Protein AF-A0A6L8AAS9-F1 (afdb_monomer)

Mean predicted aligned error: 6.58 Å

Foldseek 3Di:
DDFFDDPVPPVVLVVVCVVVVNDRGDDDDDQDQDDPPDPVCRVVQVPDPDDPPVSVVSSVLLPDDDPVLVVCVVVVVVVVNVVRSVPSDD

Solvent-accessible surface area (backbone atoms only — not comparable to full-atom values): 5636 Å² total; per-residue (Å²): 89,46,70,37,75,86,62,88,86,39,65,70,52,52,53,50,23,57,76,52,76,67,50,53,81,50,79,44,81,74,75,72,81,80,77,86,86,44,80,88,49,41,68,59,62,76,65,47,92,72,74,57,70,66,58,47,52,53,37,52,66,62,64,64,74,54,66,71,34,51,50,27,48,75,75,63,39,54,71,59,16,40,49,46,62,66,63,76,76,130

Structure (mmCIF, N/CA/C/O backbone):
data_AF-A0A6L8AAS9-F1
#
_entry.id   AF-A0A6L8AAS9-F1
#
loop_
_atom_site.group_PDB
_atom_site.id
_atom_site.type_symbol
_atom_site.label_atom_id
_atom_site.label_alt_id
_atom_site.label_comp_id
_atom_site.label_asym_id
_atom_site.label_entity_id
_atom_site.label_seq_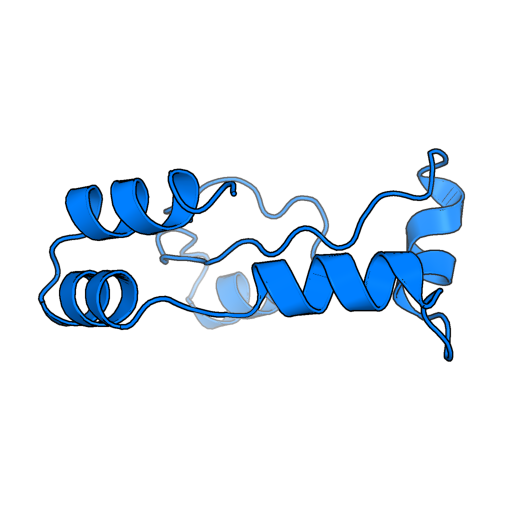id
_atom_site.pdbx_PDB_ins_code
_atom_site.Cartn_x
_atom_site.Cartn_y
_atom_site.Cartn_z
_atom_site.occupancy
_atom_site.B_iso_or_equiv
_atom_site.auth_seq_id
_atom_site.auth_comp_id
_atom_site.auth_asym_id
_atom_site.auth_atom_id
_atom_site.pdbx_PDB_model_num
ATOM 1 N N . MET A 1 1 ? -2.624 4.510 0.529 1.00 81.50 1 MET A N 1
ATOM 2 C CA . MET A 1 1 ? -3.572 3.546 1.157 1.00 81.50 1 MET A CA 1
ATOM 3 C C . MET A 1 1 ? -4.960 3.662 0.522 1.00 81.50 1 MET A C 1
ATOM 5 O O . MET A 1 1 ? -5.297 4.732 0.036 1.00 81.50 1 MET A O 1
ATOM 9 N N . LYS A 1 2 ? -5.774 2.598 0.497 1.00 84.06 2 LYS A N 1
ATOM 10 C CA . LYS A 1 2 ? -7.176 2.653 0.047 1.00 84.06 2 LYS A CA 1
ATOM 11 C C . LYS A 1 2 ? -8.064 1.726 0.882 1.00 84.06 2 LYS A C 1
ATOM 13 O O . LYS A 1 2 ? 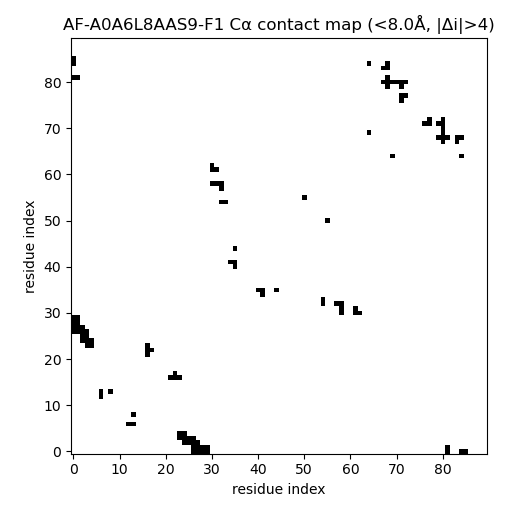-7.640 0.623 1.208 1.00 84.06 2 LYS A O 1
ATOM 18 N N . VAL A 1 3 ? -9.294 2.155 1.158 1.00 85.38 3 VAL A N 1
ATOM 19 C CA . VAL A 1 3 ? -10.374 1.309 1.694 1.00 85.38 3 VAL A CA 1
ATOM 20 C C . VAL A 1 3 ? -11.301 0.939 0.539 1.00 85.38 3 VAL A C 1
ATOM 22 O O . VAL A 1 3 ? -11.664 1.814 -0.254 1.00 85.38 3 VAL A O 1
ATOM 25 N N . GLY A 1 4 ? -11.653 -0.339 0.399 1.00 85.25 4 GLY A N 1
ATOM 26 C CA . GLY A 1 4 ? -12.635 -0.748 -0.605 1.00 85.25 4 GLY A CA 1
ATOM 27 C C . GLY A 1 4 ? -12.209 -0.535 -2.064 1.00 85.25 4 GLY A C 1
ATOM 28 O O . GLY A 1 4 ? -11.044 -0.309 -2.406 1.00 85.25 4 GLY A O 1
ATOM 29 N N . GLY A 1 5 ? -13.176 -0.599 -2.977 1.00 85.38 5 GLY A N 1
ATOM 30 C CA . GLY A 1 5 ? -12.997 -0.309 -4.406 1.00 85.38 5 GLY A CA 1
ATOM 31 C C . GLY A 1 5 ? -12.467 -1.472 -5.254 1.00 85.38 5 GLY A C 1
ATOM 32 O O . GLY A 1 5 ? -12.251 -2.577 -4.767 1.00 85.38 5 GLY A O 1
ATOM 33 N N . GLY A 1 6 ? -12.248 -1.210 -6.547 1.00 84.19 6 GLY A N 1
ATOM 34 C CA . GLY A 1 6 ? -11.943 -2.232 -7.557 1.00 84.19 6 GLY A CA 1
ATOM 35 C C . GLY A 1 6 ? -10.625 -2.995 -7.362 1.00 84.19 6 GLY A C 1
ATOM 36 O O . GLY A 1 6 ? -9.661 -2.482 -6.790 1.00 84.19 6 GLY A O 1
ATOM 37 N N . LEU A 1 7 ? -10.599 -4.228 -7.877 1.00 82.81 7 LEU A N 1
ATOM 38 C CA . LEU A 1 7 ? -9.482 -5.175 -7.740 1.00 82.81 7 LEU A CA 1
ATOM 39 C C . LEU A 1 7 ? -8.398 -4.997 -8.815 1.00 82.81 7 LEU A C 1
ATOM 41 O O . LEU A 1 7 ? -7.300 -5.518 -8.659 1.00 82.81 7 LEU A O 1
ATOM 45 N N . ASN A 1 8 ? -8.686 -4.236 -9.880 1.00 81.94 8 ASN A N 1
ATOM 46 C CA . ASN A 1 8 ? -7.758 -3.900 -10.970 1.00 81.94 8 ASN A CA 1
ATOM 47 C C . ASN A 1 8 ? -7.047 -5.120 -11.599 1.00 81.94 8 ASN A C 1
ATOM 49 O O . ASN A 1 8 ? -5.882 -5.026 -11.968 1.00 81.94 8 ASN A O 1
ATOM 53 N N . GLY A 1 9 ? -7.728 -6.270 -11.683 1.00 82.00 9 GLY A N 1
ATOM 54 C CA . GLY A 1 9 ? -7.173 -7.509 -12.249 1.00 82.00 9 GLY A CA 1
ATOM 55 C C . GLY A 1 9 ? -6.125 -8.212 -11.375 1.00 82.00 9 GLY A C 1
ATOM 56 O O . GLY A 1 9 ? -5.429 -9.108 -11.851 1.00 82.00 9 GLY A O 1
ATOM 57 N N . HIS A 1 10 ? -5.977 -7.818 -10.104 1.00 85.31 10 HIS A N 1
ATOM 58 C CA . HIS A 1 10 ? -5.044 -8.455 -9.179 1.00 85.31 10 HIS A CA 1
ATOM 59 C C . HIS A 1 10 ? -5.631 -9.762 -8.626 1.00 85.31 10 HIS A C 1
ATOM 61 O O . HIS A 1 10 ? -6.433 -9.747 -7.688 1.00 85.31 10 HIS A O 1
ATOM 67 N N . ARG A 1 11 ? -5.174 -10.904 -9.152 1.00 86.12 11 ARG A N 1
ATOM 68 C CA . ARG A 1 11 ? -5.657 -12.246 -8.760 1.00 86.12 11 ARG A CA 1
ATOM 69 C C . ARG A 1 11 ? -5.571 -12.524 -7.256 1.00 86.12 11 ARG A C 1
ATOM 71 O O . ARG A 1 11 ? -6.466 -13.137 -6.687 1.00 86.12 11 ARG A O 1
ATOM 78 N N . GLY A 1 12 ? -4.538 -12.016 -6.580 1.00 87.69 12 GLY A N 1
ATOM 79 C CA . GLY A 1 12 ? -4.429 -12.148 -5.122 1.00 87.69 12 GLY A CA 1
ATOM 80 C C . GLY A 1 12 ? -5.537 -11.406 -4.364 1.00 87.69 12 GLY A C 1
ATOM 81 O O . GLY A 1 12 ? -6.037 -11.906 -3.363 1.00 87.69 12 GLY A O 1
ATOM 82 N N . LEU A 1 13 ? -5.982 -10.244 -4.865 1.00 89.81 13 LEU A N 1
ATOM 83 C CA . LEU A 1 13 ? -7.082 -9.506 -4.236 1.00 89.81 13 LEU A CA 1
ATOM 84 C C . LEU A 1 13 ? -8.420 -10.197 -4.509 1.00 89.81 13 LEU A C 1
ATOM 86 O O . LEU A 1 13 ? -9.274 -10.215 -3.632 1.00 89.81 13 LEU A O 1
ATOM 90 N N . GLU A 1 14 ? -8.591 -10.790 -5.694 1.00 89.69 14 GLU A N 1
ATOM 91 C CA . GLU A 1 14 ? -9.753 -11.631 -6.007 1.00 89.69 14 GLU A CA 1
ATOM 92 C C . GLU A 1 14 ? -9.859 -12.815 -5.043 1.00 89.69 14 GLU A C 1
ATOM 94 O O . GLU A 1 14 ? -10.929 -13.040 -4.482 1.00 89.69 14 GLU A O 1
ATOM 99 N N . SER A 1 15 ? -8.744 -13.500 -4.768 1.00 91.69 15 SER A N 1
ATOM 100 C CA . SER A 1 15 ? -8.705 -14.600 -3.799 1.00 91.69 15 SER A CA 1
ATOM 101 C C . SER A 1 15 ? -9.066 -14.149 -2.381 1.00 91.69 15 SER A C 1
ATOM 103 O O . SER A 1 15 ? -9.812 -14.845 -1.697 1.00 91.69 15 SER A O 1
ATOM 105 N N . ILE A 1 16 ? -8.569 -12.992 -1.933 1.00 91.31 16 ILE A N 1
ATOM 106 C CA . ILE A 1 16 ? -8.891 -12.448 -0.603 1.00 91.31 16 ILE A CA 1
ATOM 107 C C . ILE A 1 16 ? -10.378 -12.101 -0.512 1.00 91.31 16 ILE A C 1
ATOM 109 O O . ILE A 1 16 ? -11.038 -12.482 0.447 1.00 91.31 16 ILE A O 1
ATOM 113 N N . VAL A 1 17 ? -10.932 -11.430 -1.524 1.00 92.19 17 VAL A N 1
ATOM 114 C CA . VAL A 1 17 ? -12.365 -11.095 -1.569 1.00 92.19 17 VAL A CA 1
ATOM 115 C C . VAL A 1 17 ? -13.224 -12.354 -1.524 1.00 92.19 17 VAL A C 1
ATOM 117 O O . VAL A 1 17 ? -14.217 -12.384 -0.803 1.00 92.19 17 VAL A O 1
ATOM 120 N N . GLN A 1 18 ? -12.849 -13.400 -2.265 1.00 92.56 18 GLN A N 1
ATOM 121 C CA . GLN A 1 18 ? -13.550 -14.684 -2.223 1.00 92.56 18 GLN A CA 1
ATOM 122 C C . GLN A 1 18 ? -13.490 -15.315 -0.826 1.00 92.56 18 GLN A C 1
ATOM 124 O O . GLN A 1 18 ? -14.523 -15.736 -0.311 1.00 92.56 18 GLN A O 1
ATOM 129 N N . ALA A 1 19 ? -12.318 -15.314 -0.184 1.00 92.94 19 ALA A N 1
ATOM 130 C CA . ALA A 1 19 ? -12.147 -15.826 1.176 1.00 92.94 19 ALA A CA 1
ATOM 131 C C . ALA A 1 19 ? -12.939 -15.021 2.226 1.00 92.94 19 ALA A C 1
ATOM 133 O O . ALA A 1 19 ? -13.392 -15.580 3.220 1.00 92.94 19 ALA A O 1
ATOM 134 N N . LEU A 1 20 ? -13.154 -13.725 1.986 1.00 91.62 20 LEU A N 1
ATOM 135 C CA . LEU A 1 20 ? -13.946 -12.829 2.835 1.00 91.62 20 LEU A CA 1
ATOM 136 C C . LEU A 1 20 ? -15.441 -12.792 2.457 1.00 91.62 20 LEU A C 1
ATOM 138 O O . LEU A 1 20 ? -16.142 -11.841 2.802 1.00 91.62 20 LEU A O 1
ATOM 142 N N . GLY A 1 21 ? -15.947 -13.787 1.721 1.00 92.56 21 GLY A N 1
ATOM 143 C CA . GLY A 1 21 ? -17.374 -13.893 1.393 1.00 92.56 21 GLY A CA 1
ATOM 144 C C . GLY A 1 21 ? -17.876 -12.821 0.420 1.00 92.56 21 GLY A C 1
ATOM 145 O O . GLY A 1 21 ? -19.036 -12.425 0.470 1.00 92.56 21 GLY A O 1
ATOM 146 N N . GLY A 1 22 ? -17.004 -12.316 -0.453 1.00 88.88 22 GLY A N 1
ATOM 147 C CA . GLY A 1 22 ? -17.321 -11.244 -1.397 1.00 88.88 22 GLY A CA 1
ATOM 148 C C . GLY A 1 22 ? -17.118 -9.834 -0.837 1.00 88.88 22 GLY A C 1
ATOM 149 O O . GLY A 1 22 ? -17.296 -8.864 -1.579 1.00 88.88 22 GLY A O 1
ATOM 150 N N . ASN A 1 23 ? -16.708 -9.702 0.429 1.00 89.56 23 ASN A N 1
ATOM 151 C CA . ASN A 1 23 ? -16.453 -8.408 1.047 1.00 89.56 23 ASN A CA 1
ATOM 152 C C . ASN A 1 23 ? -15.184 -7.754 0.466 1.00 89.56 23 ASN A C 1
ATOM 154 O O . ASN A 1 23 ? -14.104 -8.347 0.431 1.00 89.56 23 ASN A O 1
ATOM 158 N N . LYS A 1 24 ? -15.325 -6.509 0.000 1.00 89.88 24 LYS A N 1
ATOM 159 C CA . LYS A 1 24 ? -14.235 -5.693 -0.554 1.00 89.88 24 LYS A CA 1
ATOM 160 C C . LYS A 1 24 ? -13.790 -4.582 0.392 1.00 89.88 24 LYS A C 1
ATOM 162 O O . LYS A 1 24 ? -12.780 -3.943 0.107 1.00 89.88 24 LYS A O 1
ATOM 167 N N . ASP A 1 25 ? -14.497 -4.369 1.496 1.00 88.94 25 ASP A N 1
ATOM 168 C CA . ASP A 1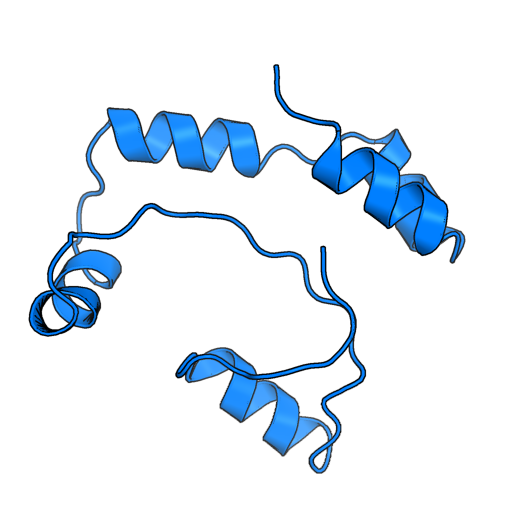 25 ? -14.359 -3.247 2.427 1.00 88.94 25 ASP A CA 1
ATOM 169 C C . ASP A 1 25 ? -13.229 -3.461 3.439 1.00 88.94 25 ASP A C 1
ATOM 171 O O . ASP A 1 25 ? -13.341 -3.154 4.621 1.00 88.94 25 ASP A O 1
ATOM 175 N N . PHE A 1 26 ? -12.102 -3.984 2.961 1.00 88.25 26 PHE A N 1
ATOM 176 C CA . PHE A 1 26 ? -10.870 -4.065 3.728 1.00 88.25 26 PHE A CA 1
ATOM 177 C C . PHE A 1 26 ? -9.907 -2.943 3.331 1.00 88.25 26 PHE A C 1
ATOM 179 O O 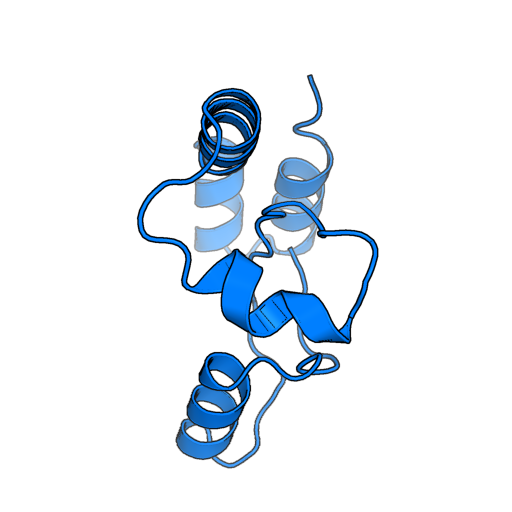. PHE A 1 26 ? -9.931 -2.403 2.214 1.00 88.25 26 PHE A O 1
ATOM 186 N N . VAL A 1 27 ? -9.041 -2.590 4.276 1.00 87.88 27 VAL A N 1
ATOM 187 C CA . VAL A 1 27 ? -7.964 -1.621 4.076 1.00 87.88 27 VAL A CA 1
ATOM 188 C C . VAL A 1 27 ? -6.821 -2.299 3.329 1.00 87.88 27 VAL A C 1
ATOM 190 O O . VAL A 1 27 ? -6.434 -3.421 3.647 1.00 87.88 27 VAL A O 1
ATOM 193 N N . ARG A 1 28 ? -6.260 -1.619 2.327 1.00 87.88 28 ARG A N 1
ATOM 194 C CA . ARG A 1 28 ? -5.064 -2.081 1.618 1.00 87.88 28 ARG A CA 1
ATOM 195 C C . ARG A 1 28 ? -4.052 -0.967 1.400 1.00 87.88 28 ARG A C 1
ATOM 197 O O . ARG A 1 28 ? -4.393 0.152 0.993 1.00 87.88 28 ARG A O 1
ATOM 204 N N . LEU A 1 29 ? -2.784 -1.296 1.609 1.00 86.19 29 LEU A N 1
ATOM 205 C CA . LEU A 1 29 ?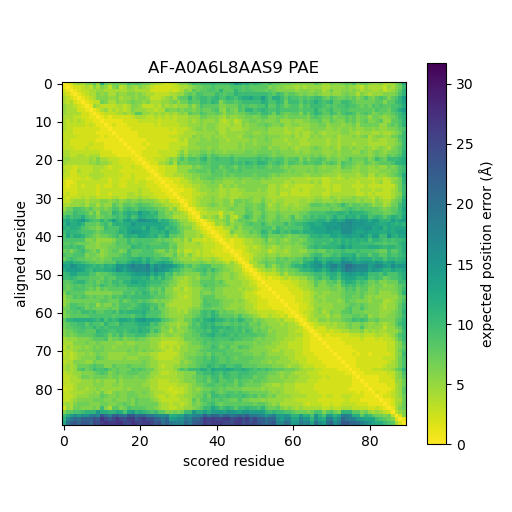 -1.667 -0.470 1.177 1.00 86.19 29 LEU A CA 1
ATOM 206 C C . LEU A 1 29 ? -1.350 -0.797 -0.287 1.00 86.19 29 LEU A C 1
ATOM 208 O O . LEU A 1 29 ? -1.347 -1.957 -0.690 1.00 86.19 29 LEU A O 1
ATOM 212 N N . ARG A 1 30 ? -1.150 0.235 -1.108 1.00 85.06 30 ARG A N 1
ATOM 213 C CA . ARG A 1 30 ? -0.781 0.081 -2.520 1.00 85.06 30 ARG A CA 1
ATOM 214 C C . ARG A 1 30 ? 0.651 0.559 -2.665 1.00 85.06 30 ARG A C 1
ATOM 216 O O . ARG A 1 30 ? 0.886 1.748 -2.488 1.00 85.06 30 ARG A O 1
ATOM 223 N N . VAL A 1 31 ? 1.551 -0.353 -3.006 1.00 82.12 31 VAL A N 1
ATOM 224 C CA . VAL A 1 31 ? 2.937 -0.035 -3.354 1.00 82.12 31 VAL A CA 1
ATOM 225 C C . VAL A 1 31 ? 3.030 0.013 -4.876 1.00 82.12 31 VAL A C 1
ATOM 227 O O . VAL A 1 31 ? 2.579 -0.909 -5.558 1.00 82.12 31 VAL A O 1
ATOM 230 N N . GLY A 1 32 ? 3.519 1.126 -5.419 1.00 78.62 32 GLY A N 1
ATOM 231 C CA . GLY A 1 32 ? 3.718 1.277 -6.857 1.00 78.62 32 GLY A CA 1
ATOM 232 C C . GLY A 1 32 ? 5.014 0.598 -7.282 1.00 78.62 32 GLY A C 1
ATOM 233 O O . GLY A 1 32 ? 6.063 0.924 -6.748 1.00 78.62 32 GLY A O 1
ATOM 234 N N . VAL A 1 33 ? 4.943 -0.317 -8.249 1.00 75.06 33 VAL A N 1
ATOM 235 C CA . VAL A 1 33 ? 6.108 -1.066 -8.767 1.00 75.06 33 VAL A CA 1
ATOM 236 C C . VAL A 1 33 ? 6.481 -0.672 -10.202 1.00 75.06 33 VAL A C 1
ATOM 238 O O . VAL A 1 33 ? 7.178 -1.408 -10.879 1.00 75.06 33 VAL A O 1
ATOM 241 N N . GLY A 1 34 ? 5.988 0.470 -10.690 1.00 75.62 34 GLY A N 1
ATOM 242 C CA . GLY A 1 34 ? 6.155 0.881 -12.088 1.00 75.62 34 GLY A CA 1
ATOM 243 C C . GLY A 1 34 ? 5.149 0.231 -13.049 1.00 75.62 34 GLY A C 1
ATOM 244 O O . GLY A 1 34 ? 4.299 -0.573 -12.657 1.00 75.62 34 GLY A O 1
ATOM 245 N N . HIS A 1 35 ? 5.187 0.647 -14.319 1.00 76.69 35 HIS A N 1
ATOM 246 C CA . HIS A 1 35 ? 4.334 0.110 -15.382 1.00 76.69 35 HIS A CA 1
ATOM 247 C C . HIS A 1 35 ? 5.101 0.082 -16.714 1.00 76.69 35 HIS A C 1
ATOM 249 O O . HIS A 1 35 ? 5.643 1.116 -17.101 1.00 76.69 35 HIS A O 1
ATOM 255 N N . PRO A 1 36 ? 5.103 -1.037 -17.465 1.00 75.56 36 PRO A N 1
ATOM 256 C CA . PRO A 1 36 ? 5.914 -1.194 -18.678 1.00 75.56 36 PRO A CA 1
ATOM 257 C C . PRO A 1 36 ? 5.381 -0.440 -19.915 1.00 75.56 36 PRO A C 1
ATOM 259 O O . PRO A 1 36 ? 5.832 -0.687 -21.030 1.00 75.56 36 PRO A O 1
ATOM 262 N N . GLY A 1 37 ? 4.395 0.448 -19.756 1.00 79.25 37 GLY A N 1
ATOM 263 C CA . GLY A 1 37 ? 3.743 1.189 -20.846 1.00 79.25 37 GLY A CA 1
ATOM 264 C C . GLY A 1 37 ? 2.782 0.351 -21.703 1.00 79.25 37 GLY A C 1
ATOM 265 O O . GLY A 1 37 ? 1.713 0.841 -22.058 1.00 79.25 37 GLY A O 1
ATOM 266 N N . ASP A 1 38 ? 3.109 -0.916 -21.981 1.00 83.75 38 ASP A N 1
ATOM 267 C CA . ASP A 1 38 ? 2.231 -1.860 -22.683 1.00 83.75 38 ASP A CA 1
ATOM 268 C C . ASP A 1 38 ? 1.587 -2.874 -21.726 1.00 83.75 38 ASP A C 1
ATOM 270 O O . ASP A 1 38 ? 2.242 -3.759 -21.165 1.00 83.75 38 ASP A O 1
ATOM 274 N N . SER A 1 39 ? 0.261 -2.790 -21.617 1.00 77.31 39 SER A N 1
ATOM 275 C CA . SER A 1 39 ? -0.599 -3.711 -20.866 1.00 77.31 39 SER A CA 1
ATOM 276 C C . SER A 1 39 ? -0.371 -5.201 -21.167 1.00 77.31 39 SER A C 1
ATOM 278 O O . SER A 1 39 ? -0.495 -6.022 -20.258 1.00 77.31 39 SER A O 1
ATOM 280 N N . ARG A 1 40 ? 0.010 -5.574 -22.400 1.00 78.44 40 ARG A N 1
ATOM 281 C CA . ARG A 1 40 ? 0.248 -6.981 -22.785 1.00 78.44 40 ARG A CA 1
ATOM 282 C C . ARG A 1 40 ? 1.520 -7.553 -22.171 1.00 78.44 40 ARG A C 1
ATOM 284 O O . ARG A 1 40 ? 1.610 -8.755 -21.941 1.00 78.44 40 ARG A O 1
ATOM 291 N N . SER A 1 41 ? 2.486 -6.690 -21.875 1.00 79.69 41 SER A N 1
ATOM 292 C CA . SER A 1 41 ? 3.758 -7.068 -21.261 1.00 79.69 41 SER A CA 1
ATOM 293 C C . SER A 1 41 ? 3.701 -7.120 -19.731 1.00 79.69 41 SER A C 1
ATOM 295 O O . SER A 1 41 ? 4.657 -7.569 -19.106 1.00 79.69 41 SER A O 1
ATOM 297 N N . LEU A 1 42 ? 2.582 -6.714 -19.114 1.00 79.19 42 LEU A N 1
ATOM 298 C CA . LEU A 1 42 ? 2.464 -6.557 -17.662 1.00 79.19 42 LEU A CA 1
ATOM 299 C C . LEU A 1 42 ? 2.709 -7.861 -16.896 1.00 79.19 42 LEU A C 1
ATOM 301 O O . LEU A 1 42 ? 3.438 -7.861 -15.908 1.00 79.19 42 LEU A O 1
ATOM 305 N N . SER A 1 43 ? 2.143 -8.983 -17.350 1.00 78.75 43 SER A N 1
ATOM 306 C CA . SER A 1 43 ? 2.359 -10.277 -16.688 1.00 78.75 43 SER A CA 1
ATOM 307 C C . SER A 1 43 ? 3.825 -10.707 -16.750 1.00 78.75 43 SER A C 1
ATOM 309 O O . SER A 1 43 ? 4.370 -11.165 -15.747 1.00 78.75 43 SER A O 1
ATOM 311 N N . ALA A 1 44 ? 4.481 -10.511 -17.899 1.00 81.00 44 ALA A N 1
ATOM 312 C CA . ALA A 1 44 ? 5.900 -10.810 -18.051 1.00 81.00 44 ALA A CA 1
ATOM 313 C C . ALA A 1 44 ? 6.756 -9.866 -17.199 1.00 81.00 44 ALA A C 1
ATOM 315 O O . ALA A 1 44 ? 7.684 -10.330 -16.554 1.00 81.00 44 ALA A O 1
ATOM 316 N N . TYR A 1 45 ? 6.406 -8.577 -17.146 1.00 79.38 45 TYR A N 1
ATOM 317 C CA . TYR A 1 45 ? 7.064 -7.550 -16.339 1.00 79.38 45 TYR A CA 1
ATOM 318 C C . TYR A 1 45 ? 7.034 -7.875 -14.840 1.00 79.38 45 TYR A C 1
ATOM 320 O O . TYR A 1 45 ? 8.077 -7.839 -14.199 1.00 79.38 45 TYR A O 1
ATOM 328 N N . LEU A 1 46 ? 5.877 -8.277 -14.302 1.00 76.62 46 LEU A N 1
ATOM 329 C CA . LEU A 1 46 ? 5.729 -8.639 -12.886 1.00 76.62 46 LEU A CA 1
ATOM 330 C C . LEU A 1 46 ? 6.386 -9.978 -12.516 1.00 76.62 46 LEU A C 1
ATOM 332 O O . LEU A 1 46 ? 6.704 -10.191 -11.352 1.00 76.62 46 LEU A O 1
ATOM 336 N N . THR A 1 47 ? 6.574 -10.880 -13.485 1.00 79.75 47 THR A N 1
ATOM 337 C CA . THR A 1 47 ? 7.169 -12.214 -13.257 1.00 79.75 47 THR A CA 1
ATOM 338 C C . THR A 1 47 ? 8.654 -12.258 -13.637 1.00 79.75 47 THR A C 1
ATOM 340 O O . THR A 1 47 ? 9.255 -13.332 -13.662 1.00 79.75 47 THR A O 1
ATOM 343 N N . LYS A 1 48 ? 9.273 -11.113 -13.969 1.00 78.94 48 LYS A N 1
ATOM 344 C CA . LYS A 1 48 ? 10.713 -11.068 -14.247 1.00 78.94 48 LYS A CA 1
ATOM 345 C C . LYS A 1 48 ? 11.490 -11.517 -13.013 1.00 78.94 48 LYS A C 1
ATOM 347 O O . LYS A 1 48 ? 11.210 -11.079 -11.903 1.00 78.94 48 LYS A O 1
ATOM 352 N N . HIS A 1 49 ? 12.498 -12.356 -13.239 1.00 73.81 49 HIS A N 1
ATOM 353 C CA . HIS A 1 49 ? 13.398 -12.814 -12.182 1.00 73.81 49 HIS A CA 1
ATOM 354 C C . HIS A 1 49 ? 14.215 -11.659 -11.586 1.00 73.81 49 HIS A C 1
ATOM 356 O O . HIS A 1 49 ? 14.496 -11.647 -10.392 1.00 73.81 49 HIS A O 1
ATOM 362 N N . GLU A 1 50 ? 14.577 -10.672 -12.411 1.00 76.06 50 GLU A N 1
ATOM 363 C CA . GLU A 1 50 ? 15.353 -9.511 -11.987 1.00 76.06 50 GLU A CA 1
ATOM 364 C C . GLU A 1 50 ? 14.602 -8.216 -12.296 1.00 76.06 50 GLU A C 1
ATOM 366 O O . GLU A 1 50 ? 14.220 -7.941 -13.437 1.00 76.06 50 GLU A O 1
ATOM 371 N N . MET A 1 51 ? 14.403 -7.418 -11.249 1.00 78.25 51 MET A N 1
ATOM 372 C 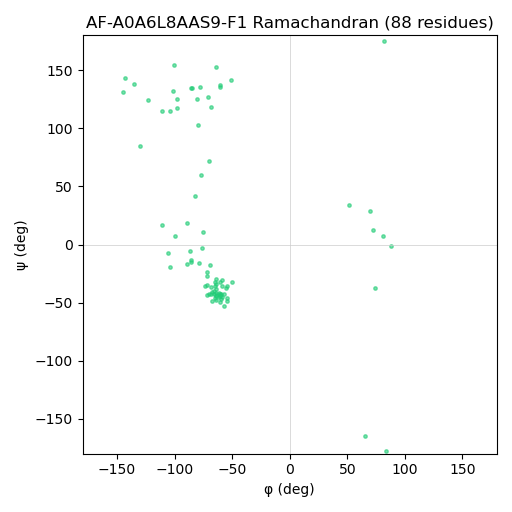CA . MET A 1 51 ? 13.893 -6.055 -11.341 1.00 78.25 51 MET A CA 1
ATOM 373 C C . MET A 1 51 ? 15.069 -5.098 -11.603 1.00 78.25 51 MET A C 1
ATOM 375 O O . MET A 1 51 ? 16.088 -5.221 -10.920 1.00 78.25 51 MET A O 1
ATOM 379 N N . PRO A 1 52 ? 14.966 -4.144 -12.544 1.00 84.19 52 PRO A N 1
ATOM 380 C CA . PRO A 1 52 ? 15.971 -3.102 -12.743 1.00 84.19 52 PRO A CA 1
ATOM 381 C C . PRO A 1 52 ? 16.333 -2.384 -11.437 1.00 84.19 52 PRO A C 1
ATOM 383 O O . PRO A 1 52 ? 15.467 -2.106 -10.611 1.00 84.19 52 PRO A O 1
ATOM 386 N N . GLN A 1 53 ? 17.610 -2.043 -11.250 1.00 82.94 53 GLN A N 1
ATOM 387 C CA . GLN A 1 53 ? 18.098 -1.473 -9.986 1.00 82.94 53 GLN A CA 1
ATOM 388 C C . GLN A 1 53 ? 17.419 -0.140 -9.616 1.00 82.94 53 GLN A C 1
ATOM 390 O O . GLN A 1 53 ? 17.226 0.151 -8.438 1.00 82.94 53 GLN A O 1
ATOM 395 N N . GLU A 1 54 ? 17.038 0.663 -10.609 1.00 81.94 54 GLU A N 1
ATOM 396 C CA . GLU A 1 54 ? 16.273 1.897 -10.406 1.00 81.94 54 GLU A CA 1
ATOM 397 C C . GLU A 1 54 ? 14.878 1.609 -9.831 1.00 81.94 54 GLU A C 1
ATOM 399 O O . GLU A 1 54 ? 14.491 2.185 -8.815 1.00 81.94 54 GLU A O 1
ATOM 404 N N . GLU A 1 55 ? 14.159 0.651 -10.418 1.00 81.12 55 GLU A N 1
ATOM 405 C CA . GLU A 1 55 ? 12.845 0.218 -9.936 1.00 81.12 55 GLU A CA 1
ATOM 406 C C . GLU A 1 55 ? 12.937 -0.409 -8.540 1.00 81.12 55 GLU A C 1
ATOM 408 O O . GLU A 1 55 ? 12.096 -0.125 -7.691 1.00 81.12 55 GLU A O 1
ATOM 413 N N . GLN A 1 56 ? 13.997 -1.177 -8.256 1.00 81.94 56 GLN A N 1
ATOM 414 C CA . GLN A 1 56 ? 14.250 -1.706 -6.912 1.00 81.94 56 GLN A CA 1
ATOM 415 C C . GLN A 1 56 ? 14.427 -0.588 -5.883 1.00 81.94 56 GLN A C 1
ATOM 417 O O . GLN A 1 56 ? 13.879 -0.679 -4.788 1.00 81.94 56 GLN A O 1
ATOM 422 N N . ARG A 1 57 ? 15.168 0.479 -6.216 1.00 82.50 57 ARG A N 1
ATOM 423 C CA . ARG A 1 57 ? 15.351 1.628 -5.314 1.00 82.50 57 ARG A CA 1
ATOM 424 C C . ARG A 1 57 ? 14.033 2.348 -5.047 1.00 82.50 57 ARG A C 1
ATOM 426 O O . ARG A 1 57 ? 13.756 2.671 -3.897 1.00 82.50 57 ARG A O 1
ATOM 433 N N . LEU A 1 58 ? 13.221 2.557 -6.084 1.00 79.56 58 LEU A N 1
ATOM 434 C CA . LEU A 1 58 ? 11.899 3.181 -5.964 1.00 79.56 58 LEU A CA 1
ATOM 435 C C . LEU A 1 58 ? 10.921 2.316 -5.157 1.00 79.56 58 LEU A C 1
ATOM 437 O O . LEU A 1 58 ? 10.156 2.828 -4.339 1.00 79.56 58 LEU A O 1
ATOM 441 N N . ALA A 1 59 ? 10.950 1.000 -5.364 1.00 79.38 59 ALA A N 1
ATOM 442 C CA . ALA A 1 59 ? 10.148 0.061 -4.594 1.00 79.38 59 ALA A CA 1
ATOM 443 C C . ALA A 1 59 ? 10.592 0.031 -3.125 1.00 79.38 59 ALA A C 1
ATOM 445 O O . ALA A 1 59 ? 9.743 0.068 -2.240 1.00 79.38 59 ALA A O 1
ATOM 446 N N . ALA A 1 60 ? 11.902 0.023 -2.861 1.00 80.88 60 ALA A N 1
ATOM 447 C CA . ALA A 1 60 ? 12.458 0.033 -1.512 1.00 80.88 60 ALA A CA 1
ATOM 448 C C . ALA A 1 60 ? 12.117 1.323 -0.753 1.00 80.88 60 ALA A C 1
ATOM 450 O O . ALA A 1 60 ? 11.676 1.245 0.390 1.00 80.88 60 ALA A O 1
ATOM 451 N N . SER A 1 61 ? 12.239 2.496 -1.386 1.00 77.25 61 SER A N 1
ATOM 452 C CA . SER A 1 61 ? 11.842 3.763 -0.754 1.00 77.25 61 SER A CA 1
ATOM 453 C C . SER A 1 61 ? 10.338 3.831 -0.479 1.00 77.25 61 SER A C 1
ATOM 455 O O . SER A 1 61 ? 9.924 4.392 0.529 1.00 77.25 61 SER A O 1
ATOM 457 N N . SER A 1 62 ? 9.521 3.203 -1.330 1.00 76.50 62 SER A N 1
ATOM 458 C CA . SER A 1 62 ? 8.067 3.109 -1.143 1.00 76.50 62 SER A CA 1
ATOM 459 C C . SER A 1 62 ? 7.640 2.035 -0.132 1.00 76.50 62 SER A C 1
ATOM 461 O O . SER A 1 62 ? 6.480 2.018 0.284 1.00 76.50 62 SER A O 1
ATOM 463 N N . ALA A 1 63 ? 8.534 1.107 0.219 1.00 73.81 63 ALA A N 1
ATOM 464 C CA . ALA A 1 63 ? 8.269 0.009 1.147 1.00 73.81 63 ALA A CA 1
ATOM 465 C C . ALA A 1 63 ? 8.560 0.380 2.607 1.00 73.81 63 ALA A C 1
ATOM 467 O O . ALA A 1 63 ? 8.082 -0.309 3.510 1.00 73.81 63 ALA A O 1
ATOM 468 N N . THR A 1 64 ? 9.310 1.457 2.849 1.00 78.62 64 THR A N 1
ATOM 469 C CA . THR A 1 64 ? 9.515 1.984 4.198 1.00 78.62 64 THR A CA 1
ATOM 470 C C . THR A 1 64 ? 8.205 2.564 4.715 1.00 78.62 64 THR A C 1
ATOM 472 O O . THR A 1 64 ? 7.644 3.500 4.145 1.00 78.62 64 THR A O 1
ATOM 475 N N . ILE A 1 65 ? 7.705 1.983 5.800 1.00 79.25 65 ILE A N 1
ATOM 476 C CA . ILE A 1 65 ? 6.534 2.480 6.511 1.00 79.25 65 ILE A CA 1
ATOM 477 C C . ILE A 1 65 ? 7.041 3.295 7.695 1.00 79.25 65 ILE A C 1
ATOM 479 O O . ILE A 1 65 ? 7.702 2.748 8.574 1.00 79.25 65 ILE A O 1
ATOM 483 N N . GLU A 1 66 ? 6.730 4.589 7.704 1.00 83.38 66 GLU A N 1
ATOM 484 C CA . GLU A 1 66 ? 7.008 5.464 8.845 1.00 83.38 66 GLU A CA 1
ATOM 485 C C . GLU A 1 66 ? 6.276 4.960 10.092 1.00 83.38 66 GLU A C 1
ATOM 487 O O . GLU A 1 66 ? 5.096 4.596 10.020 1.00 83.38 66 GLU A O 1
ATOM 492 N N . THR A 1 67 ? 6.961 4.969 11.236 1.00 87.06 67 THR A N 1
ATOM 493 C CA . THR A 1 67 ? 6.419 4.476 12.510 1.00 87.06 67 THR A CA 1
ATOM 494 C C . THR A 1 67 ? 5.100 5.165 12.856 1.00 87.06 67 THR A C 1
ATO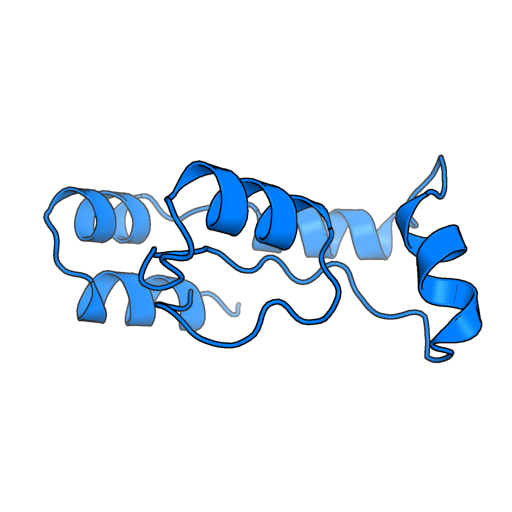M 496 O O . THR A 1 67 ? 4.113 4.483 13.107 1.00 87.06 67 THR A O 1
ATOM 499 N N . ASP A 1 68 ? 5.029 6.491 12.724 1.00 86.62 68 ASP A N 1
ATOM 500 C CA . ASP A 1 68 ? 3.818 7.279 12.990 1.00 86.62 68 ASP A CA 1
ATOM 501 C C . ASP A 1 68 ? 2.625 6.856 12.116 1.00 86.62 68 ASP A C 1
ATOM 503 O O . ASP A 1 68 ? 1.471 6.877 12.549 1.00 86.62 68 ASP A O 1
ATOM 507 N N . ALA A 1 69 ? 2.884 6.472 10.860 1.00 87.75 69 ALA A N 1
ATOM 508 C CA . ALA A 1 69 ? 1.842 6.010 9.946 1.00 87.75 69 ALA A CA 1
ATOM 509 C C . ALA A 1 69 ? 1.326 4.621 10.345 1.00 87.75 69 ALA A C 1
ATOM 511 O O . ALA A 1 69 ? 0.138 4.329 10.180 1.00 87.75 69 ALA A O 1
ATOM 512 N N . PHE A 1 70 ? 2.216 3.774 10.865 1.00 87.62 70 PHE A N 1
ATOM 513 C CA . PHE A 1 70 ? 1.879 2.456 11.384 1.00 87.62 70 PHE A CA 1
ATOM 514 C C . PHE A 1 70 ? 1.121 2.539 12.714 1.00 87.62 70 PHE A C 1
ATOM 516 O O . PHE A 1 70 ? 0.103 1.870 12.866 1.00 87.62 70 PHE A O 1
ATOM 523 N N . GLU A 1 71 ? 1.546 3.401 13.635 1.00 92.25 71 GLU A N 1
ATOM 524 C CA . GLU A 1 71 ? 0.856 3.645 14.908 1.00 92.25 71 GLU A CA 1
ATOM 525 C C . GLU A 1 71 ? -0.562 4.174 14.676 1.00 92.25 71 GLU A C 1
ATOM 527 O O . GLU A 1 71 ? -1.526 3.570 15.141 1.00 92.25 71 GLU A O 1
ATOM 532 N N . ALA A 1 72 ? -0.722 5.198 13.830 1.00 90.56 72 ALA A N 1
ATOM 533 C CA . ALA A 1 72 ? -2.043 5.717 13.469 1.00 90.56 72 ALA A CA 1
ATOM 534 C C . ALA A 1 72 ? -2.954 4.647 12.831 1.00 90.56 72 ALA A C 1
ATOM 536 O O . ALA A 1 72 ? -4.177 4.703 12.967 1.00 90.56 72 ALA A O 1
ATOM 537 N N . LEU A 1 73 ? -2.381 3.667 12.118 1.00 88.56 73 LEU A N 1
ATOM 538 C CA . LEU A 1 73 ? -3.140 2.542 11.570 1.00 88.56 73 LEU A CA 1
ATOM 539 C C . LEU A 1 73 ? -3.622 1.593 12.679 1.00 88.56 73 LEU A C 1
ATOM 541 O O . LEU A 1 73 ? -4.771 1.150 12.623 1.00 88.56 73 LEU A O 1
ATOM 545 N N . LEU A 1 74 ? -2.766 1.283 13.658 1.00 89.69 74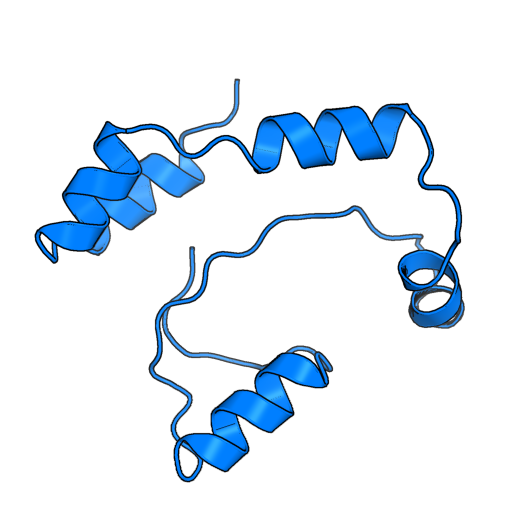 LEU A N 1
ATOM 546 C CA . LEU A 1 74 ? -3.089 0.407 14.789 1.00 89.69 74 LEU A CA 1
ATOM 547 C C . LEU A 1 74 ? -4.119 1.031 15.737 1.00 89.69 74 LEU A C 1
ATOM 549 O O . LEU A 1 74 ? -5.017 0.329 16.197 1.00 89.69 74 LEU A O 1
ATOM 553 N N . ASP A 1 75 ? -4.044 2.344 15.945 1.00 93.38 75 ASP A N 1
ATOM 554 C CA . ASP A 1 75 ? -4.972 3.098 16.796 1.00 93.38 75 ASP A CA 1
ATOM 555 C C . ASP A 1 75 ? -6.343 3.335 16.136 1.00 93.38 75 ASP A C 1
ATOM 557 O O . ASP A 1 75 ? -7.261 3.887 16.743 1.00 93.38 75 ASP A O 1
ATOM 561 N N . GLY A 1 76 ? -6.520 2.909 14.880 1.00 88.12 76 GLY A N 1
ATOM 562 C CA . GLY A 1 76 ? -7.774 3.075 14.147 1.00 88.12 76 GLY A CA 1
ATOM 563 C C . GLY A 1 76 ? -7.966 4.467 13.536 1.00 88.12 76 GLY A C 1
ATOM 564 O O . GLY A 1 76 ? -9.021 4.739 12.957 1.00 88.12 76 GLY A O 1
ATOM 565 N N . GLU A 1 77 ? -6.956 5.340 13.583 1.00 91.19 77 GLU A N 1
ATOM 566 C CA . GLU A 1 77 ? -6.970 6.694 13.017 1.00 91.19 77 GLU A CA 1
ATOM 567 C C . GLU A 1 77 ? -6.792 6.674 11.483 1.00 91.19 77 GLU A C 1
ATOM 569 O O . GLU A 1 77 ? -5.868 7.260 10.913 1.00 91.19 77 GLU A O 1
ATOM 574 N N . MET A 1 78 ? -7.707 6.006 10.772 1.00 87.00 78 MET A N 1
ATOM 575 C CA . MET A 1 78 ? -7.589 5.702 9.337 1.00 87.00 78 MET A CA 1
ATOM 576 C C . MET A 1 78 ? -7.356 6.935 8.454 1.00 87.00 78 MET A C 1
ATOM 578 O O . MET A 1 78 ? -6.612 6.860 7.478 1.00 87.00 78 MET A O 1
ATOM 582 N N . GLN A 1 79 ? -7.979 8.073 8.774 1.00 87.81 79 GLN A N 1
ATOM 583 C CA . GLN A 1 79 ? -7.794 9.324 8.027 1.00 87.81 79 GLN A CA 1
ATOM 584 C C . GLN A 1 79 ? -6.382 9.890 8.202 1.00 87.81 79 GLN A C 1
ATOM 586 O O . GLN A 1 79 ? -5.763 10.297 7.218 1.00 87.81 79 GLN A O 1
ATOM 591 N N . ARG A 1 80 ? -5.853 9.868 9.431 1.00 88.69 80 ARG A N 1
ATOM 592 C CA . ARG A 1 80 ? -4.493 10.324 9.735 1.00 88.69 80 ARG A CA 1
ATOM 593 C C . ARG A 1 80 ? -3.464 9.394 9.112 1.00 88.69 80 ARG A C 1
ATOM 595 O O . ARG A 1 80 ? -2.592 9.872 8.391 1.00 88.69 80 ARG A O 1
ATOM 602 N N . ALA A 1 81 ? -3.621 8.083 9.302 1.00 87.94 81 ALA A N 1
ATOM 603 C CA . ALA A 1 81 ? -2.776 7.080 8.667 1.00 87.94 81 ALA A CA 1
ATOM 604 C C . ALA A 1 81 ? -2.774 7.287 7.145 1.00 87.94 81 ALA A C 1
ATOM 606 O O . ALA A 1 81 ? -1.720 7.402 6.524 1.00 87.94 81 ALA A O 1
ATOM 607 N N . MET A 1 82 ? -3.952 7.442 6.531 1.00 87.75 82 MET A N 1
ATOM 608 C CA . MET A 1 82 ? -4.061 7.721 5.102 1.00 87.75 82 MET A CA 1
ATOM 609 C C . MET A 1 82 ? -3.309 8.995 4.698 1.00 87.75 82 MET A C 1
ATOM 611 O O . MET A 1 82 ? -2.634 8.962 3.674 1.00 87.75 82 MET A O 1
ATOM 615 N N . GLY A 1 83 ? -3.388 10.081 5.469 1.00 87.75 83 GLY A N 1
ATOM 616 C CA . GLY A 1 83 ? -2.604 11.295 5.230 1.00 87.75 83 GLY A CA 1
ATOM 617 C C . GLY A 1 83 ? -1.101 11.015 5.212 1.00 87.75 83 GLY A C 1
ATOM 618 O O . GLY A 1 83 ? -0.448 11.292 4.208 1.00 87.75 83 GLY A O 1
ATOM 619 N N . LEU A 1 84 ? -0.591 10.369 6.263 1.00 86.62 84 LEU A N 1
ATOM 620 C CA . LEU A 1 84 ? 0.832 10.060 6.436 1.00 86.62 84 LEU A CA 1
ATOM 621 C C . LEU A 1 84 ? 1.382 9.163 5.313 1.00 86.62 84 LEU A C 1
ATOM 623 O O . LEU A 1 84 ? 2.428 9.453 4.739 1.00 86.62 84 LEU A O 1
ATOM 627 N N . PHE A 1 85 ? 0.633 8.128 4.915 1.00 84.12 85 PHE A N 1
ATOM 628 C CA . PHE A 1 85 ? 1.021 7.224 3.822 1.00 84.12 85 PHE A CA 1
ATOM 629 C C . PHE A 1 85 ? 0.997 7.862 2.423 1.00 84.12 85 PHE A C 1
ATOM 631 O O . PHE A 1 85 ? 1.516 7.265 1.481 1.00 84.12 85 PHE A O 1
ATOM 638 N N . HIS A 1 86 ? 0.326 9.001 2.236 1.00 82.69 86 HIS A N 1
ATOM 639 C CA . HIS A 1 86 ? 0.303 9.709 0.949 1.00 82.69 86 HIS A CA 1
ATOM 640 C C . HIS A 1 86 ? 1.203 10.951 0.938 1.00 82.69 86 HIS A C 1
ATOM 642 O O . HIS A 1 86 ? 1.547 11.421 -0.147 1.00 82.69 86 HIS A O 1
ATOM 648 N N . SER A 1 87 ? 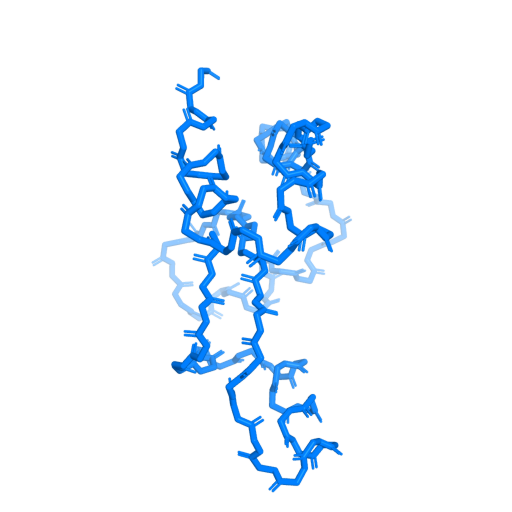1.574 11.478 2.109 1.00 77.62 87 SER A N 1
ATOM 649 C CA . SER A 1 87 ? 2.468 12.629 2.253 1.00 77.62 87 SER A CA 1
ATOM 650 C C . SER A 1 87 ? 3.948 12.258 2.258 1.00 77.62 87 SER A C 1
ATOM 652 O O . SER A 1 87 ? 4.771 13.151 2.075 1.00 77.62 87 SER A O 1
ATOM 654 N N . SER A 1 88 ? 4.303 10.980 2.441 1.00 62.44 88 SER A N 1
ATOM 655 C CA . SER A 1 88 ? 5.676 10.480 2.293 1.00 62.44 88 SER A CA 1
ATOM 656 C C . SER A 1 88 ? 6.100 10.494 0.818 1.00 62.44 88 SER A C 1
ATOM 658 O O . SER A 1 88 ? 6.170 9.483 0.123 1.00 62.44 88 SER A O 1
ATOM 660 N N . ARG A 1 89 ? 6.331 11.696 0.299 1.00 54.69 89 ARG A N 1
ATOM 661 C CA . ARG A 1 89 ? 6.938 11.938 -1.002 1.00 54.69 89 ARG A CA 1
ATOM 662 C C . ARG A 1 89 ? 8.058 12.949 -0.787 1.00 54.69 89 ARG A C 1
ATOM 664 O O . ARG A 1 89 ? 7.835 14.146 -0.945 1.00 54.69 89 ARG A O 1
ATOM 671 N N . THR A 1 90 ? 9.226 12.442 -0.412 1.00 38.47 90 THR A N 1
ATOM 672 C CA . THR A 1 90 ? 10.495 13.176 -0.446 1.00 38.47 90 THR A CA 1
ATOM 673 C C . THR A 1 90 ? 11.473 12.388 -1.295 1.00 38.47 90 THR A C 1
ATOM 675 O O . THR A 1 90 ? 11.534 11.152 -1.104 1.00 38.47 90 THR A O 1
#

Nearest PDB structures (foldseek):
  4qd3-assembly1_A  TM=8.460E-01  e=3.961E-04  Pseudomonas aeruginosa PAO1
  5ike-assembly1_A  TM=8.040E-01  e=4.324E-03  Vibrio cholerae O1 biovar El Tor str. N16961

Secondary structure (DSSP, 8-state):
-EES---TT-HHHHHHHHHTTT----EE--------S-GGGHHHHHT-SS--HHHHHHHHHHHPPPHHHHHHHHTT-HHHHHHHHHH---

Sequence (90 aa):
MKVGGGLNGHRGLESIVQALGGNKDFVRLRVGVGHPGDSRSLSAYLTKHEMPQEEQRLAASSATIETDAFEALLDGEMQRAMGLFHSSRT

Radius of gyration: 15.24 Å; Cα contacts (8 Å, |Δi|>4): 60; chains: 1; bounding box: 36×29×40 Å

pLDDT: mean 83.02, std 7.95, range [38.47, 93.38]